Protein AF-A0A9C8FTK2-F1 (afdb_monomer)

Structure (mmCIF, N/CA/C/O backbone):
data_AF-A0A9C8FTK2-F1
#
_entry.id   AF-A0A9C8FTK2-F1
#
loop_
_atom_site.group_PDB
_atom_site.id
_atom_site.type_symbol
_atom_site.label_atom_id
_atom_site.label_alt_id
_atom_site.label_comp_id
_atom_site.label_asym_id
_atom_site.label_entity_id
_atom_site.label_seq_id
_atom_site.pdbx_PDB_ins_code
_atom_site.Cartn_x
_atom_site.Cartn_y
_atom_site.Cartn_z
_atom_site.occupancy
_atom_site.B_iso_or_equiv
_atom_site.auth_seq_id
_atom_site.auth_comp_id
_atom_site.auth_asym_id
_atom_site.auth_atom_id
_atom_site.pdbx_PDB_model_num
ATOM 1 N N . MET A 1 1 ? -4.398 1.363 18.330 1.00 77.12 1 MET A N 1
ATOM 2 C CA . MET A 1 1 ? -4.589 2.837 18.454 1.00 77.12 1 MET A CA 1
ATOM 3 C C . MET A 1 1 ? -5.421 3.338 17.281 1.00 77.12 1 MET A C 1
ATOM 5 O O . MET A 1 1 ? -5.150 2.928 16.157 1.00 77.12 1 MET A O 1
ATOM 9 N N . ILE A 1 2 ? -6.404 4.216 17.508 1.00 81.88 2 ILE A N 1
ATOM 10 C CA . ILE A 1 2 ? -7.348 4.628 16.451 1.00 81.88 2 ILE A CA 1
ATOM 11 C C . ILE A 1 2 ? -6.673 5.381 15.292 1.00 81.88 2 ILE A C 1
ATOM 13 O O . ILE A 1 2 ? -7.079 5.238 14.143 1.00 81.88 2 ILE A O 1
ATOM 17 N N . GLN A 1 3 ? -5.595 6.119 15.571 1.00 86.62 3 GLN A N 1
ATOM 18 C CA . GLN A 1 3 ? -4.858 6.899 14.574 1.00 86.62 3 GLN A CA 1
ATOM 19 C C . GLN A 1 3 ? -4.190 5.993 13.530 1.00 86.62 3 GLN A C 1
ATOM 21 O O . GLN A 1 3 ? -4.394 6.179 12.335 1.00 86.62 3 GLN A O 1
ATOM 26 N N . PHE A 1 4 ? -3.447 4.972 13.976 1.00 84.56 4 PHE A N 1
ATOM 27 C CA . PHE A 1 4 ? -2.817 3.994 13.080 1.00 84.56 4 PHE A CA 1
ATOM 28 C C . PHE A 1 4 ? -3.844 3.142 12.333 1.00 84.56 4 PHE A C 1
ATOM 30 O O . PHE A 1 4 ? -3.601 2.773 11.189 1.00 84.56 4 PHE A O 1
ATOM 37 N N . TYR A 1 5 ? -5.001 2.862 12.945 1.00 87.94 5 TYR A N 1
ATOM 38 C CA . TYR A 1 5 ? -6.095 2.175 12.258 1.00 87.94 5 TYR A CA 1
ATOM 39 C C . TYR A 1 5 ? -6.626 3.000 11.081 1.00 87.94 5 TYR A C 1
ATOM 41 O O . TYR A 1 5 ? -6.606 2.527 9.947 1.00 87.94 5 TYR A O 1
ATOM 49 N N . LEU A 1 6 ? -7.038 4.249 11.327 1.00 89.94 6 LEU A N 1
ATOM 50 C CA . LEU A 1 6 ? -7.554 5.120 10.270 1.00 89.94 6 LEU A CA 1
ATOM 51 C C . LEU A 1 6 ? -6.504 5.353 9.180 1.00 89.94 6 LEU A C 1
ATOM 53 O O . LEU A 1 6 ? -6.827 5.307 7.995 1.00 89.94 6 LEU A O 1
ATOM 57 N N . LEU A 1 7 ? -5.245 5.560 9.574 1.00 93.69 7 LEU A N 1
ATOM 58 C CA . LEU A 1 7 ? -4.152 5.727 8.626 1.00 93.69 7 LEU A CA 1
ATOM 59 C C . LEU A 1 7 ? -3.981 4.481 7.750 1.00 93.69 7 LEU A C 1
ATOM 61 O O . LEU A 1 7 ? -3.881 4.611 6.532 1.00 93.69 7 LEU A O 1
ATOM 65 N N . ALA A 1 8 ? -4.022 3.283 8.338 1.00 93.94 8 ALA A N 1
ATOM 66 C CA . ALA A 1 8 ? -3.934 2.044 7.577 1.00 93.94 8 ALA A CA 1
ATOM 67 C C . ALA A 1 8 ? -5.095 1.885 6.590 1.00 93.94 8 ALA A C 1
ATOM 69 O O . ALA A 1 8 ? -4.881 1.518 5.434 1.00 93.94 8 ALA A O 1
ATOM 70 N N . VAL A 1 9 ? -6.313 2.216 7.016 1.00 94.19 9 VAL A N 1
ATOM 71 C CA . VAL A 1 9 ? -7.511 2.196 6.170 1.00 94.19 9 VAL A CA 1
ATOM 72 C C . VAL A 1 9 ? -7.371 3.146 4.981 1.00 94.19 9 VAL A C 1
ATOM 74 O O . VAL A 1 9 ? -7.511 2.724 3.833 1.00 94.19 9 VAL A O 1
ATOM 77 N N . VAL A 1 10 ? -7.034 4.411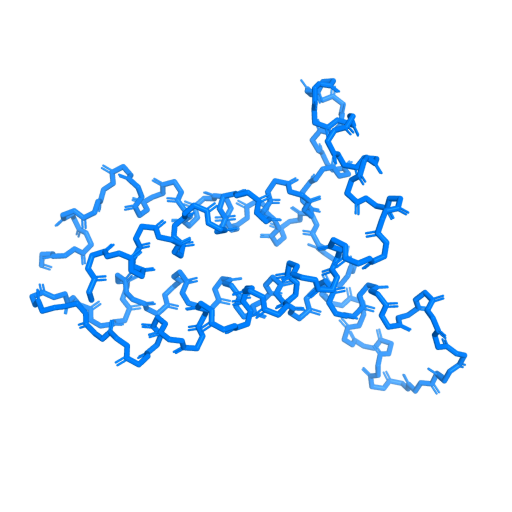 5.237 1.00 95.19 10 VAL A N 1
ATOM 78 C CA . VAL A 1 10 ? -6.870 5.426 4.186 1.00 95.19 10 VAL A CA 1
ATOM 79 C C . VAL A 1 10 ? -5.762 5.026 3.215 1.00 95.19 10 VAL A C 1
ATOM 81 O O . VAL A 1 10 ? -5.944 5.117 2.001 1.00 95.19 10 VAL A O 1
ATOM 84 N N . MET A 1 11 ? -4.633 4.532 3.724 1.00 95.56 11 MET A N 1
ATOM 85 C CA . MET A 1 11 ? -3.518 4.111 2.880 1.00 95.56 11 MET A CA 1
ATOM 86 C C . MET A 1 11 ? -3.841 2.879 2.027 1.00 95.56 11 MET A C 1
ATOM 88 O O . MET A 1 11 ? -3.412 2.831 0.877 1.00 95.56 11 MET A O 1
ATOM 92 N N . ASN A 1 12 ? -4.634 1.925 2.526 1.00 96.75 12 ASN A N 1
ATOM 93 C CA . ASN A 1 12 ? -5.112 0.801 1.713 1.00 96.75 12 ASN A CA 1
ATOM 94 C C . ASN A 1 12 ? -5.987 1.284 0.548 1.00 96.75 12 ASN A C 1
ATOM 96 O O . ASN A 1 12 ? -5.799 0.841 -0.583 1.00 96.75 12 ASN A O 1
ATOM 100 N N . ILE A 1 13 ? -6.892 2.238 0.796 1.00 95.25 13 ILE A N 1
ATOM 101 C CA . ILE A 1 13 ? -7.759 2.801 -0.251 1.00 95.25 13 ILE A CA 1
ATOM 102 C C . ILE A 1 13 ? -6.927 3.575 -1.277 1.00 95.25 13 ILE A C 1
ATOM 104 O O . ILE A 1 13 ? -7.003 3.290 -2.470 1.00 95.25 13 ILE A O 1
ATOM 108 N N . LEU A 1 14 ? -6.116 4.539 -0.833 1.00 92.44 14 LEU A N 1
ATOM 109 C CA . LEU A 1 14 ? -5.348 5.406 -1.733 1.00 92.44 14 LEU A CA 1
ATOM 110 C C . LEU A 1 14 ? -4.259 4.636 -2.487 1.00 92.44 14 LEU A C 1
ATOM 112 O O . LEU A 1 14 ? -4.115 4.788 -3.700 1.00 92.44 14 LEU A O 1
ATOM 116 N N . GLY A 1 15 ? -3.513 3.781 -1.789 1.00 92.81 15 GLY A N 1
ATOM 117 C CA . GLY A 1 15 ? -2.493 2.937 -2.400 1.00 92.81 15 GLY A CA 1
ATOM 118 C C . GLY A 1 15 ? -3.088 1.884 -3.331 1.00 92.81 15 GLY A C 1
ATOM 119 O O . GLY A 1 15 ? -2.557 1.655 -4.418 1.00 92.81 15 GLY A O 1
ATOM 120 N N . GLY A 1 16 ? -4.234 1.312 -2.954 1.00 94.31 16 GLY A N 1
ATOM 121 C CA . GLY A 1 16 ? -5.006 0.412 -3.801 1.00 94.31 16 GLY A CA 1
ATOM 122 C C . GLY A 1 16 ? -5.478 1.084 -5.087 1.00 94.31 16 GLY A C 1
ATOM 123 O O . GLY A 1 16 ? -5.247 0.546 -6.167 1.00 94.31 16 GLY A O 1
ATOM 124 N N . LEU A 1 17 ? -6.040 2.296 -4.999 1.00 90.88 17 LEU A N 1
ATOM 125 C CA . LEU A 1 17 ? -6.411 3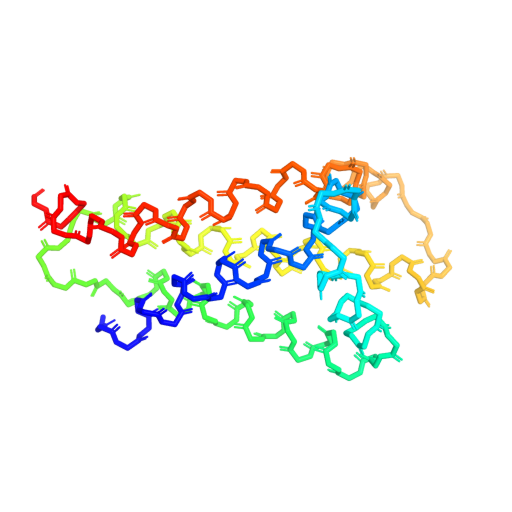.114 -6.162 1.00 90.88 17 LEU A CA 1
ATOM 126 C C . LEU A 1 17 ? -5.214 3.375 -7.077 1.00 90.88 17 LEU A C 1
ATOM 128 O O . LEU A 1 17 ? -5.334 3.240 -8.295 1.00 90.88 17 LEU A O 1
ATOM 132 N N . PHE A 1 18 ? -4.054 3.689 -6.499 1.00 89.12 18 PHE A N 1
ATOM 133 C CA . PHE A 1 18 ? -2.844 3.960 -7.266 1.00 89.12 18 PHE A CA 1
ATOM 134 C C . PHE A 1 18 ? -2.386 2.752 -8.100 1.00 89.12 18 PHE A C 1
ATOM 136 O O . PHE A 1 18 ? -2.116 2.897 -9.295 1.00 89.12 18 PHE A O 1
ATOM 143 N N . ILE A 1 19 ? -2.341 1.549 -7.516 1.00 91.56 19 ILE A N 1
ATOM 144 C CA . ILE A 1 19 ? -1.898 0.342 -8.243 1.00 91.56 19 ILE A CA 1
ATOM 145 C C . ILE A 1 19 ? -3.020 -0.310 -9.084 1.00 91.56 19 ILE A C 1
ATOM 147 O O . ILE A 1 19 ? -2.729 -1.009 -10.061 1.00 91.56 19 ILE A O 1
ATOM 151 N N . ALA A 1 20 ? -4.294 -0.032 -8.775 1.00 92.06 20 ALA A N 1
ATOM 152 C CA . ALA A 1 20 ? -5.473 -0.416 -9.567 1.00 92.06 20 ALA A CA 1
ATOM 153 C C . ALA A 1 20 ? -5.732 0.483 -10.780 1.00 92.06 20 ALA A C 1
ATOM 155 O O . ALA A 1 20 ? -6.494 0.102 -11.671 1.00 92.06 20 ALA A O 1
ATOM 156 N N . ALA A 1 21 ? -5.085 1.647 -10.855 1.00 85.88 21 ALA A N 1
ATOM 157 C CA . ALA A 1 21 ? -5.309 2.629 -11.908 1.00 85.88 21 ALA A CA 1
ATOM 158 C C . ALA A 1 21 ? -5.261 2.066 -13.349 1.00 85.88 21 ALA A C 1
ATOM 160 O O . ALA A 1 21 ? -6.152 2.419 -14.120 1.00 85.88 21 ALA A O 1
ATOM 161 N N . PRO A 1 22 ? -4.359 1.132 -13.734 1.00 84.69 22 PRO A N 1
ATOM 162 C CA . PRO A 1 22 ? -4.381 0.537 -15.075 1.00 84.69 22 PRO A CA 1
ATOM 163 C C . PRO A 1 22 ? -5.706 -0.142 -15.459 1.00 84.69 22 PRO A C 1
ATOM 165 O O . PRO A 1 22 ? -6.055 -0.133 -16.635 1.00 84.69 22 PRO A O 1
ATOM 168 N N . MET A 1 23 ? -6.443 -0.700 -14.490 1.00 85.88 23 MET A N 1
ATOM 169 C CA . MET A 1 23 ? -7.778 -1.284 -14.699 1.00 85.88 23 MET A CA 1
ATOM 170 C C . MET A 1 23 ? -8.914 -0.258 -14.579 1.00 85.88 23 MET A C 1
ATOM 172 O O . MET A 1 23 ? -9.995 -0.472 -15.123 1.00 85.88 23 MET A O 1
ATOM 176 N N . LEU A 1 24 ? -8.704 0.837 -13.844 1.00 81.94 24 LEU A N 1
ATOM 177 C CA . LEU A 1 24 ? -9.736 1.846 -13.562 1.00 81.94 24 LEU A CA 1
ATOM 178 C C . LEU A 1 24 ? -9.698 3.048 -14.517 1.00 81.94 24 LEU A C 1
ATOM 180 O O . LEU A 1 24 ? -10.675 3.797 -14.585 1.00 81.94 24 LEU A O 1
ATOM 184 N N . LYS A 1 25 ? -8.607 3.221 -15.274 1.00 77.31 25 LYS A N 1
ATOM 185 C CA . LYS A 1 25 ? -8.373 4.359 -16.177 1.00 77.31 25 LYS A CA 1
ATOM 186 C C . LYS A 1 25 ? -9.480 4.567 -17.213 1.00 77.31 25 LYS A C 1
ATOM 188 O O . LYS A 1 25 ? -9.745 5.710 -17.566 1.00 77.31 25 LYS A O 1
ATOM 193 N N . ASP A 1 26 ? -10.135 3.494 -17.658 1.00 75.00 26 ASP A N 1
ATOM 194 C CA . ASP A 1 26 ? -11.191 3.554 -18.679 1.00 75.00 26 ASP A CA 1
ATOM 195 C C . ASP A 1 26 ? -12.549 3.952 -18.078 1.00 75.00 26 ASP A C 1
ATOM 197 O O . ASP A 1 26 ? -13.494 4.262 -18.800 1.00 75.00 26 ASP A O 1
ATOM 201 N N . LYS A 1 27 ? -12.664 3.935 -16.744 1.00 77.62 27 LYS A N 1
ATOM 202 C CA . LYS A 1 27 ? -13.902 4.227 -16.009 1.00 77.62 27 LYS A CA 1
ATOM 203 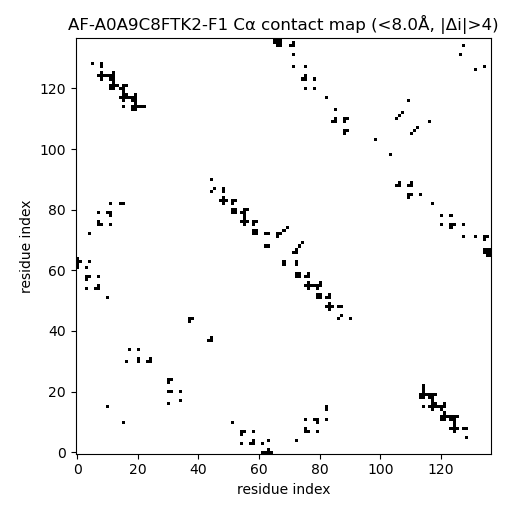C C . LYS A 1 27 ? -13.867 5.580 -15.303 1.00 77.62 27 LYS A C 1
ATOM 205 O O . LYS A 1 27 ? -14.925 6.159 -15.078 1.00 77.62 27 LYS A O 1
ATOM 210 N N . VAL A 1 28 ? -12.683 6.080 -14.936 1.00 74.06 28 VAL A N 1
ATOM 211 C CA . VAL A 1 28 ? -12.532 7.325 -14.169 1.00 74.06 28 VAL A CA 1
ATOM 212 C C . VAL A 1 28 ? -11.337 8.131 -14.683 1.00 74.06 28 VAL A C 1
ATOM 214 O O . VAL A 1 28 ? -10.187 7.840 -14.363 1.00 74.06 28 VAL A O 1
ATOM 217 N N . SER A 1 29 ? -11.603 9.193 -15.442 1.00 71.75 29 SER A N 1
ATOM 218 C CA . SER A 1 29 ? -10.570 10.074 -16.013 1.00 71.75 29 SER A CA 1
ATOM 219 C C . SER A 1 29 ? -9.736 10.802 -14.949 1.00 71.75 29 SER A C 1
ATOM 221 O O . SER A 1 29 ? -8.530 10.963 -15.114 1.00 71.75 29 SER A O 1
ATOM 223 N N . ALA A 1 30 ? -10.337 11.171 -13.813 1.00 72.38 30 ALA A N 1
ATOM 224 C CA . ALA A 1 30 ? -9.643 11.835 -12.703 1.00 72.38 30 ALA A CA 1
ATOM 225 C C . ALA A 1 30 ? -8.525 10.977 -12.068 1.00 72.38 30 ALA A C 1
ATOM 227 O O . ALA A 1 30 ? -7.568 11.516 -11.515 1.00 72.38 30 ALA A O 1
ATOM 228 N N . LEU A 1 31 ? -8.615 9.645 -12.174 1.00 71.19 31 LEU A N 1
ATOM 229 C CA . LEU A 1 31 ? -7.595 8.719 -11.672 1.00 71.19 31 LEU A CA 1
ATOM 230 C C . LEU A 1 31 ? -6.312 8.746 -12.519 1.00 71.19 31 LEU A C 1
ATOM 232 O O . LEU A 1 31 ? -5.238 8.477 -11.985 1.00 71.19 31 LEU A O 1
ATOM 236 N N . GLN A 1 32 ? -6.405 9.118 -13.802 1.00 69.50 32 GLN A N 1
ATOM 237 C CA . GLN A 1 32 ? -5.249 9.185 -14.703 1.00 69.50 32 GLN A CA 1
ATOM 238 C C . GLN A 1 32 ? -4.278 10.298 -14.289 1.00 69.50 32 GLN A C 1
ATOM 240 O O . GLN A 1 32 ? -3.092 10.033 -14.112 1.00 69.50 32 GLN A O 1
ATOM 245 N N . GLY A 1 33 ? -4.782 11.510 -14.023 1.00 70.88 33 GLY A N 1
ATOM 246 C CA . GLY A 1 33 ? -3.936 12.649 -13.641 1.00 70.88 33 GLY A CA 1
ATOM 247 C C . GLY A 1 33 ? -3.206 12.450 -12.307 1.00 70.88 33 GLY A C 1
ATOM 248 O O . GLY A 1 33 ? -2.037 12.807 -12.172 1.00 70.88 33 GLY A O 1
ATOM 249 N N . ILE A 1 34 ? -3.862 11.812 -11.329 1.00 68.19 34 ILE A N 1
ATOM 250 C CA . ILE A 1 34 ? -3.236 11.466 -10.042 1.00 68.19 34 ILE A CA 1
ATOM 251 C C . ILE A 1 34 ? -2.152 10.400 -10.244 1.00 68.19 34 ILE A C 1
ATOM 253 O O . ILE A 1 34 ? -1.069 10.495 -9.665 1.00 68.19 34 ILE A O 1
ATOM 257 N N . GLN A 1 35 ? -2.420 9.394 -11.080 1.00 71.75 35 GLN A N 1
ATOM 258 C CA . GLN A 1 35 ? -1.458 8.336 -11.368 1.00 71.75 35 GLN A CA 1
ATOM 259 C C . GLN A 1 35 ? -0.216 8.875 -12.085 1.00 71.75 35 GLN A C 1
ATOM 261 O O . GLN A 1 35 ? 0.898 8.505 -11.713 1.00 71.75 35 GLN A O 1
ATOM 266 N N . GLU A 1 36 ? -0.388 9.739 -13.085 1.00 72.69 36 GLU A N 1
ATOM 267 C CA . GLU A 1 36 ? 0.727 10.367 -13.797 1.00 72.69 36 GLU A CA 1
ATOM 268 C C . GLU A 1 36 ? 1.569 11.227 -12.860 1.00 72.69 36 GLU A C 1
ATOM 270 O O . GLU A 1 36 ? 2.780 11.021 -12.785 1.00 72.69 36 GLU A O 1
ATOM 275 N N . ALA A 1 37 ? 0.948 12.095 -12.057 1.00 66.88 37 ALA A N 1
ATOM 276 C CA . ALA A 1 37 ? 1.670 12.917 -11.085 1.00 66.88 37 ALA A CA 1
ATOM 277 C C . ALA A 1 37 ? 2.503 12.072 -10.098 1.00 66.88 37 ALA A C 1
ATOM 279 O O . ALA A 1 37 ? 3.654 12.399 -9.805 1.00 66.88 37 ALA A O 1
ATOM 280 N N . LEU A 1 38 ? 1.945 10.955 -9.620 1.00 67.38 38 LEU A N 1
ATOM 281 C CA . LEU A 1 38 ? 2.618 10.039 -8.694 1.00 67.38 38 LEU A CA 1
ATOM 282 C C . LEU A 1 38 ? 3.696 9.173 -9.365 1.00 67.38 38 LEU A C 1
ATOM 284 O O . LEU A 1 38 ? 4.670 8.803 -8.710 1.00 67.38 38 LEU A O 1
ATOM 288 N N . ARG A 1 39 ? 3.549 8.837 -10.652 1.00 72.00 39 ARG A N 1
ATOM 289 C CA . ARG A 1 39 ? 4.565 8.089 -11.415 1.00 72.00 39 ARG A CA 1
ATOM 290 C C . ARG A 1 39 ? 5.766 8.946 -11.789 1.00 72.00 39 ARG A C 1
ATOM 292 O O . ARG A 1 39 ? 6.881 8.432 -11.787 1.00 72.00 39 ARG A O 1
ATOM 299 N N . LEU A 1 40 ? 5.542 10.222 -12.092 1.00 63.00 40 LEU A N 1
ATOM 300 C CA . LEU A 1 40 ? 6.585 11.148 -12.538 1.00 63.00 40 LEU A CA 1
ATOM 301 C C . LEU A 1 40 ? 7.595 11.484 -11.435 1.00 63.00 40 LEU A C 1
ATOM 303 O O . LEU A 1 40 ? 8.748 11.786 -11.734 1.00 63.00 40 LEU A O 1
ATOM 307 N N . ASN A 1 41 ? 7.190 11.424 -10.163 1.00 81.69 41 ASN A N 1
ATOM 308 C CA . ASN A 1 41 ? 8.053 11.805 -9.051 1.00 81.69 41 ASN A CA 1
ATOM 309 C C . ASN A 1 41 ? 8.594 10.585 -8.287 1.00 81.69 41 ASN A C 1
ATOM 311 O O . ASN A 1 41 ? 7.910 9.974 -7.460 1.00 81.69 41 ASN A O 1
ATOM 315 N N . ILE A 1 42 ? 9.867 10.273 -8.542 1.00 83.69 42 ILE A N 1
ATOM 316 C CA . ILE A 1 42 ? 10.627 9.191 -7.901 1.00 83.69 42 ILE A CA 1
ATOM 317 C C . ILE A 1 42 ? 10.560 9.267 -6.366 1.00 83.69 42 ILE A C 1
ATOM 319 O O . ILE A 1 42 ? 10.318 8.259 -5.698 1.00 83.69 42 ILE A O 1
ATOM 323 N N . SER A 1 43 ? 10.675 10.474 -5.805 1.00 87.00 43 SER A N 1
ATOM 324 C CA . SER A 1 43 ? 10.660 10.712 -4.362 1.00 87.00 43 SER A CA 1
ATOM 325 C C . SER A 1 43 ? 9.308 10.351 -3.763 1.00 87.00 43 SER A C 1
ATOM 327 O O . SER A 1 43 ? 9.244 9.727 -2.706 1.00 87.00 43 SER A O 1
ATOM 329 N N . THR A 1 44 ? 8.216 10.679 -4.454 1.00 84.69 44 THR A N 1
ATOM 330 C CA . THR A 1 44 ? 6.865 10.366 -3.982 1.00 84.69 44 THR A CA 1
ATOM 331 C C . THR A 1 44 ? 6.616 8.861 -3.936 1.00 84.69 44 THR A C 1
ATOM 333 O O . THR A 1 44 ? 6.031 8.375 -2.969 1.00 84.69 44 THR A O 1
ATOM 336 N N . ARG A 1 45 ? 7.117 8.098 -4.917 1.00 87.19 45 ARG A N 1
ATOM 337 C CA . ARG A 1 45 ? 7.024 6.626 -4.902 1.00 87.19 45 ARG A CA 1
ATOM 338 C C . ARG A 1 45 ? 7.770 6.024 -3.717 1.00 87.19 45 ARG A C 1
ATOM 340 O O . ARG A 1 45 ? 7.212 5.185 -3.016 1.00 87.19 45 ARG A O 1
ATOM 347 N N . ILE A 1 46 ? 8.997 6.481 -3.466 1.00 91.31 46 ILE A N 1
ATOM 348 C CA . ILE A 1 46 ? 9.808 6.014 -2.333 1.00 91.31 46 ILE A CA 1
ATOM 349 C C . ILE A 1 46 ? 9.123 6.352 -1.004 1.00 91.31 46 ILE A C 1
ATOM 351 O O . ILE A 1 46 ? 9.011 5.486 -0.137 1.00 91.31 46 ILE A O 1
ATOM 355 N N . ILE A 1 47 ? 8.600 7.574 -0.858 1.00 92.19 47 ILE A N 1
ATOM 356 C CA . ILE A 1 47 ? 7.846 7.986 0.334 1.00 92.19 47 ILE A CA 1
ATOM 357 C C . ILE A 1 47 ? 6.635 7.071 0.546 1.00 92.19 47 ILE A C 1
ATOM 359 O O . ILE A 1 47 ? 6.430 6.593 1.659 1.00 92.19 47 ILE A O 1
ATOM 363 N N . LEU A 1 48 ? 5.864 6.768 -0.502 1.00 91.69 48 LEU A N 1
ATOM 364 C CA . LEU A 1 48 ? 4.717 5.860 -0.401 1.00 91.69 48 LEU A CA 1
ATOM 365 C C . LEU A 1 48 ? 5.122 4.435 -0.004 1.00 91.69 48 LEU A C 1
ATOM 367 O O . LEU A 1 48 ? 4.424 3.826 0.806 1.00 91.69 48 LEU A O 1
ATOM 371 N N . ILE A 1 49 ? 6.240 3.915 -0.521 1.00 95.12 49 ILE A N 1
ATOM 372 C CA . 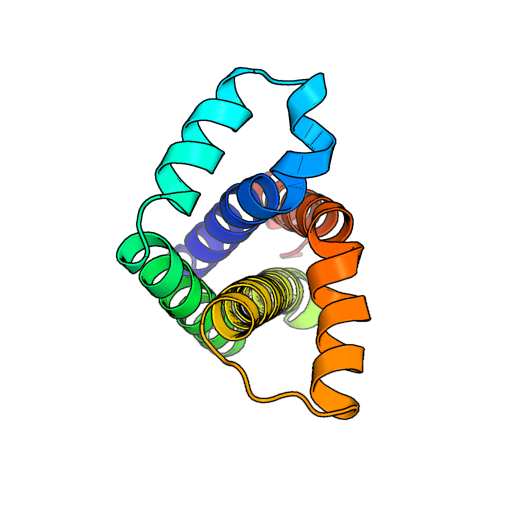ILE A 1 49 ? 6.780 2.603 -0.127 1.00 95.12 49 ILE A CA 1
ATOM 373 C C . ILE A 1 49 ? 7.111 2.599 1.369 1.00 95.12 49 ILE A C 1
ATOM 375 O O . ILE A 1 49 ? 6.629 1.735 2.102 1.00 95.12 49 ILE A O 1
ATOM 379 N N . ILE A 1 50 ? 7.892 3.582 1.826 1.00 96.25 50 ILE A N 1
ATOM 380 C CA . ILE A 1 50 ? 8.342 3.675 3.221 1.00 96.25 50 ILE A CA 1
ATOM 381 C C . ILE A 1 50 ? 7.151 3.863 4.162 1.00 96.25 50 ILE A C 1
ATOM 383 O O . ILE A 1 50 ? 7.059 3.165 5.170 1.00 96.25 50 ILE A O 1
ATOM 387 N N . LEU A 1 51 ? 6.220 4.762 3.831 1.00 95.62 51 LEU A N 1
ATOM 388 C CA . LEU A 1 51 ? 5.025 4.991 4.642 1.00 95.62 51 LEU A CA 1
ATOM 389 C C . LEU A 1 51 ? 4.151 3.738 4.713 1.00 95.62 51 LEU A C 1
ATOM 391 O O . LEU A 1 51 ? 3.712 3.376 5.800 1.00 95.62 51 LEU A O 1
ATOM 395 N N . SER A 1 52 ? 3.922 3.052 3.589 1.00 96.56 52 SER A N 1
ATOM 396 C CA . SER A 1 52 ? 3.086 1.843 3.573 1.00 96.56 52 SER A CA 1
ATOM 397 C C . SER A 1 52 ? 3.717 0.742 4.418 1.00 96.56 52 SER A C 1
ATOM 399 O O . SER A 1 52 ? 3.035 0.117 5.228 1.00 96.56 52 SER A O 1
ATOM 401 N N . LEU A 1 53 ? 5.034 0.560 4.303 1.00 96.88 53 LEU A N 1
ATOM 402 C CA . LEU A 1 53 ? 5.777 -0.398 5.113 1.00 96.88 53 LEU A CA 1
ATOM 403 C C . LEU A 1 53 ? 5.702 -0.050 6.605 1.00 96.88 53 LEU A C 1
ATOM 405 O O . LEU A 1 53 ? 5.336 -0.900 7.414 1.00 96.88 53 LEU A O 1
ATOM 409 N N . ALA A 1 54 ? 6.005 1.198 6.970 1.00 95.94 54 ALA A N 1
ATOM 410 C CA . ALA A 1 54 ? 6.002 1.647 8.358 1.00 95.94 54 ALA A CA 1
ATOM 411 C C . ALA A 1 54 ? 4.612 1.511 8.991 1.00 95.94 54 ALA A C 1
ATOM 413 O O . ALA A 1 54 ? 4.484 0.939 10.071 1.00 95.94 54 ALA A O 1
ATOM 414 N N . VAL A 1 55 ? 3.562 1.983 8.314 1.00 94.81 55 VAL A N 1
ATOM 415 C CA . VAL A 1 55 ? 2.186 1.888 8.818 1.00 94.81 55 VAL A CA 1
ATOM 416 C C . VAL A 1 55 ? 1.726 0.434 8.877 1.00 94.81 55 VAL A C 1
ATOM 418 O O . VAL A 1 55 ? 1.103 0.059 9.864 1.00 94.81 55 VAL A O 1
ATOM 421 N N . GLY A 1 56 ? 2.075 -0.403 7.895 1.00 94.00 56 GLY A N 1
ATOM 422 C CA . GLY A 1 56 ? 1.779 -1.837 7.925 1.00 94.00 56 GLY A CA 1
ATOM 423 C C . GLY A 1 56 ? 2.408 -2.532 9.135 1.00 94.00 56 GLY A C 1
ATOM 424 O O . GLY A 1 56 ? 1.710 -3.211 9.885 1.00 94.00 56 GLY A O 1
ATOM 425 N N . VAL A 1 57 ? 3.699 -2.297 9.387 1.00 93.19 57 VAL A N 1
ATOM 426 C CA . VAL A 1 57 ? 4.410 -2.852 10.552 1.00 93.19 57 VAL A CA 1
ATOM 427 C C . VAL A 1 57 ? 3.831 -2.319 11.862 1.00 93.19 57 VAL A C 1
ATOM 429 O O . VAL A 1 57 ? 3.493 -3.107 12.742 1.00 93.19 57 VAL A O 1
ATOM 432 N N . PHE A 1 58 ? 3.661 -1.002 12.005 1.00 90.25 58 PHE A N 1
ATOM 433 C CA . PHE A 1 58 ? 3.086 -0.437 13.227 1.00 90.25 58 PHE A CA 1
ATOM 434 C C . PHE A 1 58 ? 1.663 -0.919 13.462 1.00 90.25 58 PHE A C 1
ATOM 436 O O . PHE A 1 58 ? 1.290 -1.127 14.613 1.00 90.25 58 PHE A O 1
ATOM 443 N N . LYS A 1 59 ? 0.885 -1.157 12.403 1.00 87.31 59 LYS A N 1
ATOM 444 C CA . LYS A 1 59 ? -0.462 -1.694 12.540 1.00 87.31 59 LYS A CA 1
ATOM 445 C C . LYS A 1 59 ? -0.460 -3.123 13.088 1.00 87.31 59 LYS A C 1
ATOM 447 O O . LYS A 1 59 ? -1.284 -3.393 13.956 1.00 87.31 59 LYS A O 1
ATOM 452 N N . LEU A 1 60 ? 0.490 -3.975 12.681 1.00 86.25 60 LEU A N 1
ATOM 453 C CA . LEU A 1 60 ? 0.680 -5.309 13.280 1.00 86.25 60 LEU A CA 1
ATOM 454 C C . LEU A 1 60 ? 1.037 -5.241 14.767 1.00 86.25 60 LEU A C 1
ATOM 456 O O . LEU A 1 60 ? 0.600 -6.079 15.548 1.00 86.25 60 LEU A O 1
ATOM 460 N N . LEU A 1 61 ? 1.854 -4.261 15.156 1.00 83.44 61 LEU A N 1
ATOM 461 C CA . LEU A 1 61 ? 2.311 -4.105 16.538 1.00 83.44 61 LEU A CA 1
ATOM 462 C C . LEU A 1 61 ? 1.264 -3.417 17.426 1.00 83.44 61 LEU A C 1
ATOM 464 O O . LEU A 1 61 ? 1.220 -3.648 18.634 1.00 83.44 61 LEU A O 1
ATOM 468 N N . SER A 1 62 ? 0.423 -2.557 16.849 1.00 76.62 62 SER A N 1
ATOM 469 C CA . SER A 1 62 ? -0.560 -1.764 17.581 1.00 76.62 62 SER A CA 1
ATOM 470 C C . SER A 1 62 ? -1.926 -2.452 17.590 1.00 76.62 62 SER A C 1
ATOM 472 O O . SER A 1 62 ? -2.828 -2.062 16.841 1.00 76.62 62 SER A O 1
ATOM 474 N N . VAL A 1 63 ? -2.091 -3.436 18.474 1.00 68.62 63 VAL A N 1
ATOM 475 C CA . VAL A 1 63 ? -3.396 -4.081 18.661 1.00 68.62 63 VAL A CA 1
ATOM 476 C C . VAL A 1 63 ? -4.407 -3.056 19.176 1.00 68.62 63 VAL A C 1
ATOM 478 O O . VAL A 1 63 ? -4.128 -2.266 20.090 1.00 68.62 63 VAL A O 1
ATOM 481 N N . THR A 1 64 ? -5.575 -3.003 18.550 1.00 67.06 64 THR A N 1
ATOM 482 C CA . THR A 1 64 ? -6.664 -2.123 18.973 1.00 67.06 64 THR A CA 1
ATOM 483 C C . THR A 1 64 ? -7.399 -2.803 20.135 1.00 67.06 64 THR A C 1
ATOM 485 O O . THR A 1 64 ? -7.832 -3.942 20.021 1.00 67.06 64 THR A O 1
ATOM 488 N N . GLN A 1 65 ? -7.476 -2.158 21.307 1.00 62.41 65 GLN A N 1
ATOM 489 C CA . GLN A 1 65 ? -8.114 -2.779 22.478 1.00 62.41 65 GLN A CA 1
ATOM 490 C C . GLN A 1 65 ? -9.597 -3.055 22.192 1.00 62.41 65 GLN A C 1
ATOM 492 O O . GLN A 1 65 ? -10.314 -2.143 21.784 1.00 62.41 65 GLN A O 1
ATOM 497 N N . GLY A 1 66 ? -10.033 -4.298 22.424 1.00 62.47 66 GLY A N 1
ATOM 498 C CA . GLY A 1 66 ? -11.387 -4.767 22.113 1.00 62.47 66 GLY A CA 1
ATOM 499 C C . GLY A 1 66 ? -11.569 -5.335 20.699 1.00 62.47 66 GLY A C 1
ATOM 500 O O . GLY A 1 66 ? -12.700 -5.589 20.320 1.00 62.47 66 GLY A O 1
ATOM 501 N N . ASP A 1 67 ? -10.491 -5.524 19.930 1.00 58.62 67 ASP A N 1
ATOM 502 C CA . ASP A 1 67 ? -10.534 -6.037 18.554 1.00 58.62 67 ASP A CA 1
ATOM 503 C C . ASP A 1 67 ? -10.233 -7.545 18.454 1.00 58.62 67 ASP A C 1
ATOM 505 O O . ASP A 1 67 ? -9.421 -8.093 19.211 1.00 58.62 67 ASP A O 1
ATOM 509 N N . VAL A 1 68 ? -10.822 -8.208 17.457 1.00 61.56 68 VAL A N 1
ATOM 510 C CA . VAL A 1 68 ? -10.394 -9.534 17.006 1.00 61.56 68 VAL A CA 1
ATOM 511 C C . VAL A 1 68 ? -9.106 -9.352 16.201 1.00 61.56 68 VAL A C 1
ATOM 513 O O . VAL A 1 68 ? -9.133 -9.035 15.011 1.00 61.56 68 VAL A O 1
ATOM 516 N N . ALA A 1 69 ? -7.962 -9.603 16.847 1.00 59.69 69 ALA A N 1
ATOM 517 C CA . ALA A 1 69 ? -6.610 -9.341 16.328 1.00 59.69 69 ALA A CA 1
ATOM 518 C C . ALA A 1 69 ? -6.338 -9.822 14.880 1.00 59.69 69 ALA A C 1
ATOM 520 O O . ALA A 1 69 ? -5.478 -9.275 14.192 1.00 59.69 69 ALA A O 1
ATOM 521 N N . VAL A 1 70 ? -7.060 -10.842 14.403 1.00 61.41 70 VAL A N 1
ATOM 522 C CA . VAL A 1 70 ? -6.869 -11.447 13.075 1.00 61.41 70 VAL A CA 1
ATOM 523 C C . VAL A 1 70 ? -7.650 -10.739 11.962 1.00 61.41 70 VAL A C 1
ATOM 525 O O . VAL A 1 70 ? -7.226 -10.803 10.812 1.00 61.41 70 VAL A O 1
ATOM 528 N N . VAL A 1 71 ? -8.771 -10.069 12.243 1.00 62.88 71 VAL A N 1
ATOM 529 C CA . VAL A 1 71 ? -9.590 -9.464 11.174 1.00 62.88 71 VAL A CA 1
ATOM 530 C C . VAL A 1 71 ? -9.443 -7.947 11.154 1.00 62.88 71 VAL A C 1
ATOM 532 O O . VAL A 1 71 ? -9.141 -7.414 10.089 1.00 62.88 71 VAL A O 1
ATOM 535 N N . GLY A 1 72 ? -9.576 -7.270 12.299 1.00 68.00 72 GLY A N 1
ATOM 536 C CA . GLY A 1 72 ? -9.522 -5.805 12.355 1.00 68.00 72 GLY A CA 1
ATOM 537 C C . GLY A 1 72 ? -8.121 -5.219 12.147 1.00 68.00 72 GLY A C 1
ATOM 538 O O . GLY A 1 72 ? -7.966 -4.185 11.492 1.00 68.00 72 GLY A O 1
ATOM 539 N N . ASP A 1 73 ? -7.079 -5.907 12.625 1.00 78.88 73 ASP A N 1
ATOM 540 C CA . ASP A 1 73 ? -5.711 -5.376 12.608 1.00 78.88 73 ASP A CA 1
ATOM 541 C C . ASP A 1 73 ? -4.808 -6.019 11.538 1.00 78.88 73 ASP A C 1
ATOM 543 O O . ASP A 1 73 ? -4.048 -5.313 10.865 1.00 78.88 73 ASP A O 1
ATOM 547 N N . LEU A 1 74 ? -4.908 -7.336 11.327 1.00 87.50 74 LEU A N 1
ATOM 548 C CA . LEU A 1 74 ? -4.020 -8.074 10.420 1.00 87.50 74 LEU A CA 1
ATOM 549 C C . LEU A 1 74 ? -4.309 -7.799 8.937 1.00 87.50 74 LEU A C 1
ATOM 551 O O . LEU A 1 74 ? -3.366 -7.615 8.169 1.00 87.50 74 LEU A O 1
ATOM 555 N N . LEU A 1 75 ? -5.578 -7.750 8.511 1.00 90.12 75 LEU A N 1
ATOM 556 C CA . LEU A 1 75 ? -5.916 -7.549 7.095 1.00 90.12 75 LEU A CA 1
ATOM 557 C C . LEU A 1 75 ? -5.457 -6.180 6.564 1.00 90.12 75 LEU A C 1
ATOM 559 O O . LEU A 1 75 ? -4.774 -6.157 5.535 1.00 90.12 75 LEU A O 1
ATOM 563 N N . PRO A 1 76 ? -5.734 -5.045 7.240 1.00 92.25 76 PRO A N 1
ATOM 564 C CA . PRO A 1 76 ? -5.225 -3.749 6.799 1.00 92.25 76 PRO A CA 1
ATOM 565 C C . PRO A 1 76 ? -3.698 -3.697 6.806 1.00 92.25 76 PRO A C 1
ATOM 567 O O . PRO A 1 76 ? -3.101 -3.102 5.909 1.00 92.25 76 PRO A O 1
ATOM 570 N N . ALA A 1 77 ? -3.058 -4.333 7.791 1.00 93.81 77 ALA A N 1
ATOM 571 C CA . ALA A 1 77 ? -1.608 -4.373 7.886 1.00 93.81 77 ALA A CA 1
ATOM 572 C C . ALA A 1 77 ? -0.970 -5.164 6.735 1.00 93.81 77 ALA A C 1
ATOM 574 O O . ALA A 1 77 ? -0.095 -4.643 6.043 1.00 93.81 77 ALA A O 1
ATOM 575 N N . LEU A 1 78 ? -1.440 -6.390 6.479 1.00 95.06 78 LEU A N 1
ATOM 576 C CA . LEU A 1 78 ? -0.977 -7.214 5.360 1.00 95.06 78 LEU A CA 1
ATOM 577 C C . LEU A 1 78 ? -1.247 -6.540 4.015 1.00 95.06 78 LEU A C 1
ATOM 579 O O . LEU A 1 78 ? -0.415 -6.631 3.111 1.00 95.06 78 LEU A O 1
ATOM 583 N N . GLY A 1 79 ? -2.367 -5.824 3.892 1.00 96.12 79 GLY A N 1
ATOM 584 C CA . GLY A 1 79 ? -2.665 -5.018 2.716 1.00 96.12 79 GLY A CA 1
ATOM 585 C C . GLY A 1 79 ? -1.586 -3.966 2.443 1.00 96.12 79 GLY A C 1
ATOM 586 O O . GLY A 1 79 ? -1.071 -3.879 1.327 1.00 96.12 79 GLY A O 1
ATOM 587 N N . LEU A 1 80 ? -1.144 -3.243 3.474 1.00 97.19 80 LEU A N 1
ATOM 588 C CA . LEU A 1 80 ? -0.072 -2.253 3.338 1.00 97.19 80 LEU A CA 1
ATOM 589 C C . LEU A 1 80 ? 1.311 -2.855 3.091 1.00 97.19 80 LEU A C 1
ATOM 591 O O . LEU A 1 80 ? 2.090 -2.293 2.320 1.00 97.19 80 LEU A O 1
ATOM 595 N N . LEU A 1 81 ? 1.621 -3.998 3.702 1.00 97.06 81 LEU A N 1
ATOM 596 C CA . LEU A 1 81 ? 2.868 -4.712 3.417 1.00 97.06 81 LEU A CA 1
ATOM 597 C C . LEU A 1 81 ? 2.893 -5.214 1.968 1.00 97.06 81 LEU A C 1
ATOM 599 O O . LEU A 1 81 ? 3.906 -5.089 1.281 1.00 97.06 81 LEU A O 1
ATOM 603 N N . THR A 1 82 ? 1.755 -5.708 1.478 1.00 97.38 82 THR A N 1
ATOM 604 C CA . THR A 1 82 ? 1.585 -6.119 0.079 1.00 97.38 82 THR A CA 1
ATOM 605 C C . THR A 1 82 ? 1.727 -4.924 -0.860 1.00 97.38 82 THR A C 1
ATOM 607 O O . THR A 1 82 ? 2.451 -5.010 -1.849 1.00 97.38 82 THR A O 1
ATOM 610 N N . LEU A 1 83 ? 1.104 -3.786 -0.537 1.00 96.94 83 LEU A N 1
ATOM 611 C CA . LEU A 1 83 ? 1.255 -2.538 -1.288 1.00 96.94 83 LEU A CA 1
ATOM 612 C C . LEU A 1 83 ? 2.723 -2.107 -1.376 1.00 96.94 83 LEU A C 1
ATOM 614 O O . LEU A 1 83 ? 3.211 -1.820 -2.469 1.00 96.94 83 LEU A O 1
ATOM 618 N N . ALA A 1 84 ? 3.435 -2.094 -0.246 1.00 96.88 84 ALA A N 1
ATOM 619 C CA . ALA A 1 84 ? 4.851 -1.747 -0.201 1.00 96.88 84 ALA A CA 1
ATOM 620 C C . ALA A 1 84 ? 5.688 -2.696 -1.071 1.00 96.88 84 ALA A C 1
ATOM 622 O O . ALA A 1 84 ? 6.530 -2.227 -1.834 1.00 96.88 84 ALA A O 1
ATOM 623 N N . ALA A 1 85 ? 5.416 -4.004 -1.019 1.00 96.31 85 ALA A N 1
ATOM 624 C CA . ALA A 1 85 ? 6.094 -5.001 -1.845 1.00 96.31 85 ALA A CA 1
ATOM 625 C C . ALA A 1 85 ? 5.842 -4.785 -3.346 1.00 96.31 85 ALA A C 1
ATOM 627 O O . ALA A 1 85 ? 6.795 -4.772 -4.124 1.00 96.31 85 ALA A O 1
ATOM 628 N N . VAL A 1 86 ? 4.588 -4.559 -3.759 1.00 95.75 86 VAL A N 1
ATOM 629 C CA . VAL A 1 86 ? 4.244 -4.267 -5.163 1.00 95.75 86 VAL A CA 1
ATOM 630 C C . VAL A 1 86 ? 4.982 -3.022 -5.646 1.00 95.75 86 VAL A C 1
ATOM 632 O O . VAL A 1 86 ? 5.630 -3.063 -6.689 1.00 95.75 86 VAL A O 1
ATOM 635 N N . LEU A 1 87 ? 4.909 -1.924 -4.888 1.00 93.88 87 LEU A N 1
ATOM 636 C CA . LEU A 1 87 ? 5.529 -0.654 -5.266 1.00 93.88 87 LEU A CA 1
ATOM 637 C C . LEU A 1 87 ? 7.054 -0.738 -5.307 1.00 93.88 87 LEU A C 1
ATOM 639 O O . LEU A 1 87 ? 7.665 -0.196 -6.228 1.00 93.88 87 LEU A O 1
ATOM 643 N N . PHE A 1 88 ? 7.657 -1.424 -4.337 1.00 94.44 88 PHE A N 1
ATOM 644 C CA . PHE A 1 88 ? 9.095 -1.645 -4.292 1.00 94.44 88 PHE A CA 1
ATOM 645 C C . PHE A 1 88 ? 9.571 -2.496 -5.468 1.00 94.44 88 PHE A C 1
ATOM 647 O O . PHE A 1 88 ? 10.550 -2.131 -6.109 1.00 94.44 88 PHE A O 1
ATOM 654 N N . LEU A 1 89 ? 8.874 -3.590 -5.793 1.00 93.75 89 LEU A N 1
ATOM 655 C CA . LEU A 1 89 ? 9.229 -4.436 -6.934 1.00 93.75 89 LEU A CA 1
ATOM 656 C C . LEU A 1 89 ? 9.060 -3.692 -8.266 1.00 93.75 89 LEU A C 1
ATOM 658 O O . LEU A 1 89 ? 9.948 -3.782 -9.110 1.00 93.75 89 LEU A O 1
ATOM 662 N N . ASP A 1 90 ? 7.976 -2.926 -8.445 1.00 90.12 90 ASP A N 1
ATOM 663 C CA . ASP A 1 90 ? 7.757 -2.091 -9.644 1.00 90.12 90 ASP A CA 1
ATOM 664 C C . ASP A 1 90 ? 8.900 -1.064 -9.779 1.00 90.12 90 ASP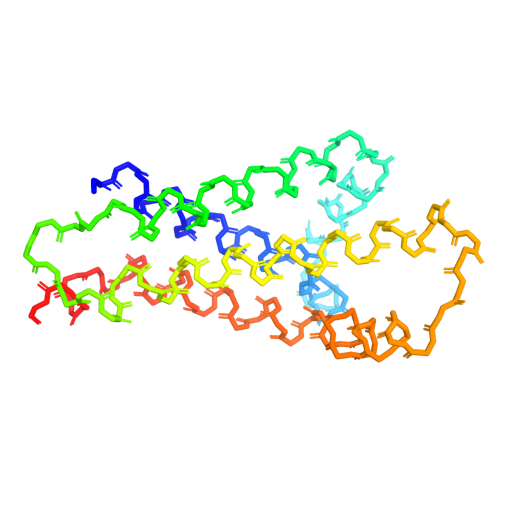 A C 1
ATOM 666 O O . ASP A 1 90 ? 9.521 -0.957 -10.830 1.00 90.12 90 ASP A O 1
ATOM 670 N N . TYR A 1 91 ? 9.255 -0.380 -8.684 1.00 89.75 91 TYR A N 1
ATOM 671 C CA . TYR A 1 91 ? 10.359 0.586 -8.641 1.00 89.75 91 TYR A CA 1
ATOM 672 C C . TYR A 1 91 ? 11.728 -0.048 -8.922 1.00 89.75 91 TYR A C 1
ATOM 674 O O . TYR A 1 91 ? 12.492 0.453 -9.742 1.00 89.75 91 TYR A O 1
ATOM 682 N N . TYR A 1 92 ? 12.056 -1.145 -8.239 1.00 89.25 92 TYR A N 1
ATOM 683 C CA . TYR A 1 92 ? 13.362 -1.795 -8.341 1.00 89.25 92 TYR A CA 1
ATOM 684 C C . TYR A 1 92 ? 13.620 -2.297 -9.763 1.00 89.25 92 TYR A C 1
ATOM 686 O O . TYR A 1 92 ? 14.724 -2.155 -10.277 1.00 89.25 92 TYR A O 1
ATOM 694 N N . THR A 1 93 ? 12.587 -2.832 -10.414 1.00 85.25 93 THR A N 1
ATOM 695 C CA . THR A 1 93 ? 12.669 -3.343 -11.790 1.00 85.25 93 THR A CA 1
ATOM 696 C C . THR A 1 93 ? 12.934 -2.238 -12.810 1.00 85.25 93 THR A C 1
ATOM 698 O O . THR A 1 93 ? 13.609 -2.474 -13.804 1.00 85.25 93 THR A O 1
ATOM 701 N N . GLU A 1 94 ? 12.424 -1.030 -12.569 1.00 85.00 94 GLU A N 1
ATOM 702 C CA . GLU A 1 94 ? 12.689 0.125 -13.432 1.00 85.00 94 GLU A CA 1
ATOM 703 C C . GLU A 1 94 ? 14.120 0.665 -13.283 1.00 85.00 94 GLU A C 1
ATOM 705 O O . GLU A 1 94 ? 14.626 1.290 -14.209 1.00 85.00 94 GLU A O 1
ATOM 710 N N . GLN A 1 95 ? 14.763 0.447 -12.130 1.00 86.00 95 GLN A N 1
ATOM 711 C CA . GLN A 1 95 ? 16.059 1.053 -11.790 1.00 86.00 95 GLN A CA 1
ATOM 712 C C . GLN A 1 95 ? 17.242 0.076 -11.829 1.00 86.00 95 GLN A C 1
ATOM 714 O O . GLN A 1 95 ? 18.391 0.510 -11.827 1.00 86.00 95 GLN A O 1
ATOM 719 N N . SER A 1 96 ? 16.990 -1.234 -11.818 1.00 84.12 96 SER A N 1
ATOM 720 C CA . SER A 1 96 ? 18.025 -2.266 -11.720 1.00 84.12 96 SER A CA 1
ATOM 721 C C . SER A 1 96 ? 18.120 -3.100 -12.993 1.00 84.12 96 SER A C 1
ATOM 723 O O . SER A 1 96 ? 17.124 -3.625 -13.486 1.00 84.12 96 SER A O 1
ATOM 725 N N . GLU A 1 97 ? 19.344 -3.307 -13.478 1.00 81.81 97 GLU A N 1
ATOM 726 C CA . GLU A 1 97 ? 19.637 -4.257 -14.559 1.00 81.81 97 GLU A CA 1
ATOM 727 C C . GLU A 1 97 ? 19.799 -5.700 -14.050 1.00 81.81 97 GLU A C 1
ATOM 729 O O . GLU A 1 97 ? 19.868 -6.641 -14.844 1.00 81.81 97 GLU A O 1
ATOM 734 N N . VAL A 1 98 ? 19.843 -5.901 -12.726 1.00 82.25 98 VAL A N 1
ATOM 735 C CA . VAL A 1 98 ? 20.030 -7.222 -12.119 1.00 82.25 98 VAL A CA 1
ATOM 736 C C . VAL A 1 98 ? 18.778 -8.065 -12.326 1.00 82.25 98 VAL A C 1
ATOM 738 O O . VAL A 1 98 ? 17.717 -7.791 -11.761 1.00 82.25 98 VAL A O 1
ATOM 741 N N . ARG A 1 99 ? 18.924 -9.146 -13.093 1.00 80.25 99 ARG A N 1
ATO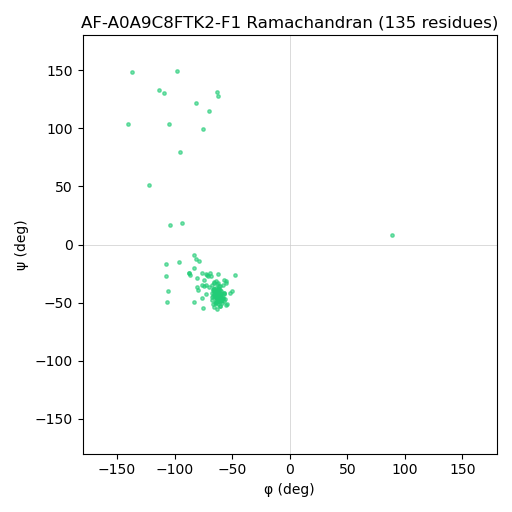M 742 C CA . ARG A 1 99 ? 17.871 -10.141 -13.315 1.00 80.25 99 ARG A CA 1
ATOM 743 C C . ARG A 1 99 ? 18.221 -11.438 -12.599 1.00 80.25 99 ARG A C 1
ATOM 745 O O . ARG A 1 99 ? 19.329 -11.950 -12.727 1.00 80.25 99 ARG A O 1
ATOM 752 N N . SER A 1 100 ? 17.271 -11.966 -11.835 1.00 88.44 100 SER A N 1
ATOM 753 C CA . SER A 1 100 ? 17.347 -13.307 -11.252 1.00 88.44 100 SER A CA 1
ATOM 754 C C . SER A 1 100 ? 15.999 -14.000 -11.406 1.00 88.44 100 SER A C 1
ATOM 756 O O . SER A 1 100 ? 14.956 -13.348 -11.351 1.00 88.44 100 SER A O 1
ATOM 758 N N . SER A 1 101 ? 16.011 -15.324 -11.557 1.00 89.44 101 SER A N 1
ATOM 759 C CA . SER A 1 101 ? 14.791 -16.125 -11.737 1.00 89.44 101 SER A CA 1
ATOM 760 C C . SER A 1 101 ? 13.797 -15.967 -10.581 1.00 89.44 101 SER A C 1
ATOM 762 O O . SER A 1 101 ? 12.586 -15.939 -10.789 1.00 89.44 101 SER A O 1
ATOM 764 N N . TRP A 1 102 ? 14.305 -15.807 -9.355 1.00 88.81 102 TRP A N 1
ATOM 765 C CA . TRP A 1 102 ? 13.493 -15.508 -8.176 1.00 88.81 102 TRP A CA 1
ATOM 766 C C . TRP A 1 102 ? 12.792 -14.147 -8.281 1.00 88.81 102 TRP A C 1
ATOM 768 O O . TRP A 1 102 ? 11.585 -14.050 -8.046 1.00 88.81 102 TRP A O 1
ATOM 778 N N . LEU A 1 103 ? 13.531 -13.100 -8.664 1.00 88.75 103 LEU A N 1
ATOM 779 C CA . LEU A 1 103 ? 12.988 -11.749 -8.811 1.00 88.75 103 LEU A CA 1
ATOM 780 C C . LEU A 1 103 ? 11.915 -11.696 -9.907 1.00 88.75 103 LEU A C 1
ATOM 782 O O . LEU A 1 103 ? 10.859 -11.106 -9.694 1.00 88.75 103 LEU A O 1
ATOM 786 N N . GLU A 1 104 ? 12.148 -12.362 -11.038 1.00 89.81 104 GLU A N 1
ATOM 787 C CA . GLU A 1 104 ? 11.170 -12.478 -12.128 1.00 89.81 104 GLU A CA 1
ATOM 788 C C . GLU A 1 104 ? 9.879 -13.177 -11.665 1.00 89.81 104 GLU A C 1
ATOM 790 O O . GLU A 1 104 ? 8.774 -12.749 -12.010 1.00 89.81 104 GLU A O 1
ATOM 795 N N . GLY A 1 105 ? 9.998 -14.212 -10.824 1.00 91.50 105 GLY A N 1
ATOM 796 C CA . GLY A 1 105 ? 8.855 -14.880 -10.201 1.00 91.50 105 GLY A CA 1
ATOM 797 C C . GLY A 1 105 ? 8.024 -13.937 -9.326 1.00 91.50 105 GLY A C 1
ATOM 798 O O . GLY A 1 105 ? 6.803 -13.853 -9.491 1.00 91.50 105 GLY A O 1
ATOM 799 N N . LEU A 1 106 ? 8.678 -13.178 -8.440 1.00 91.94 106 LEU A N 1
ATOM 800 C CA . LEU A 1 106 ? 8.006 -12.182 -7.597 1.00 91.94 106 LEU A CA 1
ATOM 801 C C . LEU A 1 106 ? 7.360 -11.067 -8.427 1.00 91.94 106 LEU A C 1
ATOM 803 O O . LEU A 1 106 ? 6.212 -10.705 -8.171 1.00 91.94 106 LEU A O 1
ATOM 807 N N . GLN A 1 107 ? 8.048 -10.555 -9.449 1.00 91.06 107 GLN A N 1
ATOM 808 C CA . GLN A 1 107 ? 7.497 -9.547 -10.358 1.00 91.06 107 GLN A CA 1
ATOM 809 C C . GLN A 1 107 ? 6.233 -10.058 -11.053 1.00 91.06 107 GLN A C 1
ATOM 811 O O . GLN A 1 107 ? 5.216 -9.364 -11.073 1.00 91.06 107 GLN A O 1
ATOM 816 N N . LYS A 1 108 ? 6.251 -11.288 -11.574 1.00 92.38 108 LYS A N 1
ATOM 817 C CA . LYS A 1 108 ? 5.087 -11.872 -12.249 1.00 92.38 108 LYS A CA 1
ATOM 818 C C . LYS A 1 108 ? 3.866 -11.955 -11.330 1.00 92.38 108 LYS A C 1
ATOM 820 O O . LYS A 1 108 ? 2.756 -11.675 -11.776 1.00 92.38 108 LYS A O 1
ATOM 825 N N . VAL A 1 109 ? 4.064 -12.315 -10.062 1.00 92.25 109 VAL A N 1
ATOM 826 C CA . VAL A 1 109 ? 2.973 -12.435 -9.083 1.00 92.25 109 VAL A CA 1
ATOM 827 C C . VAL A 1 109 ? 2.493 -11.063 -8.608 1.00 92.25 109 VAL A C 1
ATOM 829 O O . VAL 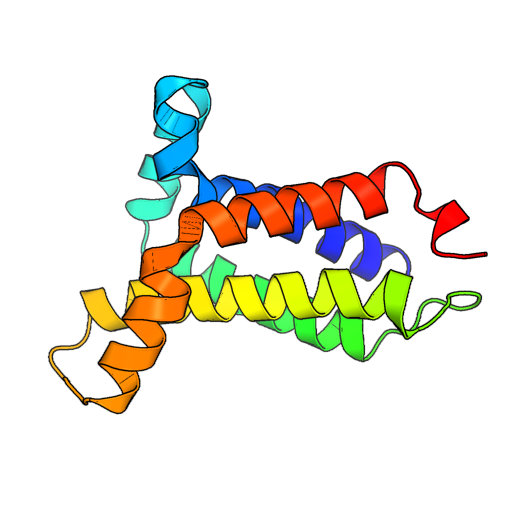A 1 109 ? 1.307 -10.763 -8.712 1.00 92.25 109 VAL A O 1
ATOM 832 N N . PHE A 1 110 ? 3.395 -10.217 -8.110 1.00 93.38 110 PHE A N 1
ATOM 833 C CA . PHE A 1 110 ? 3.031 -8.955 -7.458 1.00 93.38 110 PHE A CA 1
ATOM 834 C C . PHE A 1 110 ? 2.789 -7.824 -8.458 1.00 93.38 110 PHE A C 1
ATOM 836 O O . PHE A 1 110 ? 1.770 -7.140 -8.394 1.00 93.38 110 PHE A O 1
ATOM 843 N N . VAL A 1 111 ? 3.711 -7.622 -9.399 1.00 92.12 111 VAL A N 1
ATOM 844 C CA . VAL A 1 111 ? 3.617 -6.534 -10.383 1.00 92.12 111 VAL A CA 1
ATOM 845 C C . VAL A 1 111 ? 2.660 -6.912 -11.512 1.00 92.12 111 VAL A C 1
ATOM 847 O O . VAL A 1 111 ? 1.859 -6.078 -11.933 1.00 92.12 111 VAL A O 1
ATOM 850 N N . GLY A 1 112 ? 2.676 -8.173 -11.955 1.00 92.25 112 GLY A N 1
ATOM 851 C CA . GLY A 1 112 ? 1.772 -8.671 -12.997 1.00 92.25 112 GLY A CA 1
ATOM 852 C C . GLY A 1 112 ? 0.293 -8.585 -12.609 1.00 92.25 112 GLY A C 1
ATOM 853 O O . GLY A 1 112 ? -0.533 -8.239 -13.447 1.00 92.25 112 GLY A O 1
ATOM 854 N N . GLN A 1 113 ? -0.030 -8.805 -11.329 1.00 93.94 113 GLN A N 1
ATOM 855 C CA . GLN A 1 113 ? -1.401 -8.737 -10.804 1.00 93.94 113 GLN A CA 1
ATOM 856 C C . GLN A 1 113 ? -1.686 -7.456 -10.006 1.00 93.94 113 GLN A C 1
ATOM 858 O O . GLN A 1 113 ? -2.677 -7.395 -9.271 1.00 93.94 113 GLN A O 1
ATOM 863 N N . LYS A 1 114 ? -0.856 -6.410 -10.143 1.00 93.12 114 LYS A N 1
ATOM 864 C CA . LYS A 1 114 ? -0.926 -5.212 -9.287 1.00 93.12 114 LYS A CA 1
ATOM 865 C C . LYS A 1 114 ? -2.290 -4.539 -9.263 1.00 93.12 114 LYS A C 1
ATOM 867 O O . LYS A 1 114 ? -2.699 -4.030 -8.225 1.00 93.12 114 LYS A O 1
ATOM 872 N N . SER A 1 115 ? -3.024 -4.573 -10.373 1.00 92.69 115 SER A N 1
ATOM 873 C CA . SER A 1 115 ? -4.338 -3.941 -10.424 1.00 92.69 115 SER A CA 1
ATOM 874 C C . SER A 1 115 ? -5.429 -4.733 -9.707 1.00 92.69 115 SER A C 1
ATOM 876 O O . SER A 1 115 ? -6.274 -4.130 -9.048 1.00 92.69 115 SER A O 1
ATOM 878 N N . LEU A 1 116 ? -5.365 -6.067 -9.750 1.00 95.00 116 LEU A N 1
ATOM 879 C CA . LEU A 1 116 ? -6.243 -6.922 -8.952 1.00 95.00 116 LEU A CA 1
ATOM 880 C C . LEU A 1 1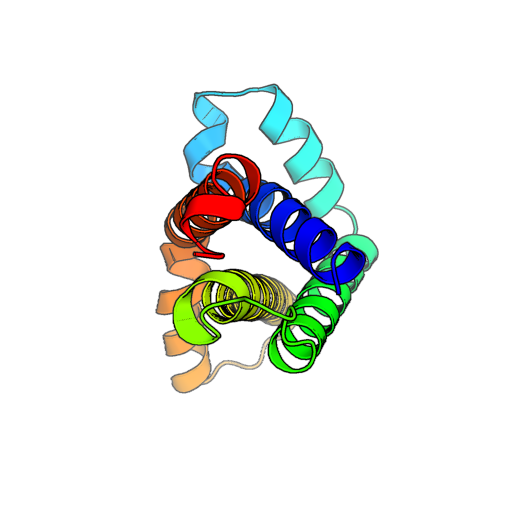16 ? -5.930 -6.773 -7.460 1.00 95.00 116 LEU A C 1
ATOM 882 O O . LEU A 1 116 ? -6.845 -6.605 -6.656 1.00 95.00 116 LEU A O 1
ATOM 886 N N . ILE A 1 117 ? -4.641 -6.772 -7.103 1.00 96.62 117 ILE A N 1
ATOM 887 C CA . ILE A 1 117 ? -4.189 -6.508 -5.731 1.00 96.62 117 ILE A CA 1
ATOM 888 C C . ILE A 1 117 ? -4.724 -5.150 -5.268 1.00 96.62 117 ILE A C 1
ATOM 890 O O . ILE A 1 117 ? -5.323 -5.068 -4.202 1.00 96.62 117 ILE A O 1
ATOM 894 N N . GLY A 1 118 ? -4.608 -4.105 -6.091 1.00 95.50 118 GLY A N 1
ATOM 895 C CA . GLY A 1 118 ? -5.141 -2.782 -5.774 1.00 95.50 118 GLY A CA 1
ATOM 896 C C . GLY A 1 118 ? -6.637 -2.768 -5.486 1.00 95.50 118 GLY A C 1
ATOM 897 O O . GLY A 1 118 ? -7.063 -2.138 -4.520 1.00 95.50 118 GLY A O 1
ATOM 898 N N . LEU A 1 119 ? -7.433 -3.507 -6.263 1.00 95.12 119 LEU A N 1
ATOM 899 C CA . LEU A 1 119 ? -8.867 -3.648 -6.007 1.00 95.12 119 LEU A CA 1
ATOM 900 C C . LEU A 1 119 ? -9.140 -4.318 -4.653 1.00 95.12 119 LEU A C 1
ATOM 902 O O . LEU A 1 119 ? -9.996 -3.850 -3.905 1.00 95.12 119 LEU A O 1
ATOM 906 N N . ILE A 1 120 ? -8.387 -5.368 -4.315 1.00 96.38 120 ILE A N 1
ATOM 907 C CA . ILE A 1 120 ? -8.487 -6.041 -3.012 1.00 96.38 120 ILE A CA 1
ATOM 908 C C . ILE A 1 120 ? -8.162 -5.061 -1.878 1.00 96.38 120 ILE A C 1
ATOM 910 O O . ILE A 1 120 ? -8.907 -5.006 -0.902 1.00 96.38 120 ILE A O 1
ATOM 914 N N . LEU A 1 121 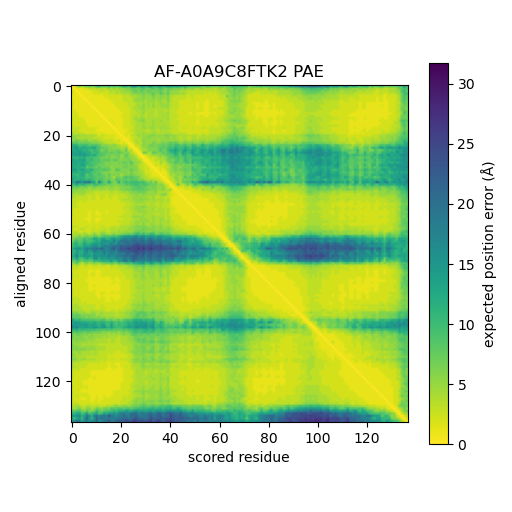? -7.113 -4.244 -2.012 1.00 96.81 121 LEU A N 1
ATOM 915 C CA . LEU A 1 121 ? -6.753 -3.238 -1.003 1.00 96.81 121 LEU A CA 1
ATOM 916 C C . LEU A 1 121 ? -7.846 -2.179 -0.819 1.00 96.81 121 LEU A C 1
ATOM 918 O O . LEU A 1 121 ? -8.171 -1.826 0.315 1.00 96.81 121 LEU A O 1
ATOM 922 N N . ILE A 1 122 ? -8.457 -1.715 -1.914 1.00 95.75 122 ILE A N 1
ATOM 923 C CA . ILE A 1 122 ? -9.604 -0.798 -1.856 1.00 95.75 122 ILE A CA 1
ATOM 924 C C . ILE A 1 122 ? -10.750 -1.444 -1.079 1.00 95.75 122 ILE A C 1
ATOM 926 O O . ILE A 1 122 ? -11.303 -0.812 -0.182 1.00 95.75 122 ILE A O 1
ATOM 930 N N . VAL A 1 123 ? -11.089 -2.699 -1.384 1.00 95.25 123 VAL A N 1
ATOM 931 C CA . VAL A 1 123 ? -12.158 -3.429 -0.689 1.00 95.25 123 VAL A CA 1
ATOM 932 C C . VAL A 1 123 ? -11.835 -3.594 0.797 1.00 95.25 123 VAL A C 1
ATOM 934 O O . VAL A 1 123 ? -12.689 -3.288 1.626 1.00 95.25 123 VAL A O 1
ATOM 937 N N . ILE A 1 124 ? -10.609 -3.998 1.149 1.00 94.06 124 ILE A N 1
ATOM 938 C CA . ILE A 1 124 ? -10.159 -4.100 2.546 1.00 94.06 124 ILE A CA 1
ATOM 939 C C . ILE A 1 124 ? -10.344 -2.755 3.249 1.00 94.06 124 ILE A C 1
ATOM 941 O O . ILE A 1 124 ? -10.987 -2.699 4.296 1.00 94.06 124 ILE A O 1
ATOM 945 N N . GLY A 1 125 ? -9.839 -1.668 2.665 1.00 94.62 125 GLY A N 1
ATOM 946 C CA . GLY A 1 125 ? -9.963 -0.335 3.243 1.00 94.62 125 GLY A CA 1
ATOM 947 C C . GLY A 1 125 ? -11.419 0.113 3.401 1.00 94.62 125 GLY A C 1
ATOM 948 O O . GLY A 1 125 ? -11.801 0.580 4.470 1.00 94.62 125 GLY A O 1
ATOM 949 N N . LEU A 1 126 ? -12.263 -0.082 2.385 1.00 94.88 126 LEU A N 1
ATOM 950 C CA . LEU A 1 126 ? -13.681 0.288 2.443 1.00 94.88 126 LEU A CA 1
ATOM 951 C C . LEU A 1 126 ? -14.451 -0.509 3.500 1.00 94.88 126 LEU A C 1
ATOM 953 O O . LEU A 1 126 ? -15.233 0.082 4.242 1.00 94.88 126 LEU A O 1
ATOM 957 N N . LEU A 1 127 ? -14.218 -1.819 3.609 1.00 92.12 127 LEU A N 1
ATOM 958 C CA . LEU A 1 127 ? -14.862 -2.647 4.633 1.00 92.12 127 LEU A CA 1
ATOM 959 C C . LEU A 1 127 ? -14.492 -2.174 6.043 1.00 92.12 127 LEU A C 1
ATOM 961 O O . LEU A 1 127 ? -15.374 -2.001 6.881 1.00 92.12 127 LEU A O 1
ATOM 965 N N . HIS A 1 128 ? -13.214 -1.883 6.279 1.00 89.44 128 HIS A N 1
ATOM 966 C CA . HIS A 1 128 ? -12.719 -1.399 7.571 1.00 89.44 128 HIS A CA 1
ATOM 967 C C . HIS A 1 128 ? -13.155 0.039 7.886 1.00 89.44 128 HIS A C 1
ATOM 969 O O . HIS A 1 128 ? -13.278 0.411 9.057 1.00 89.44 128 HIS A O 1
ATOM 975 N N . PHE A 1 129 ? -13.410 0.852 6.859 1.00 92.12 129 PHE A N 1
ATOM 976 C CA . PHE A 1 129 ? -13.953 2.198 7.012 1.00 92.12 129 PHE A CA 1
ATOM 977 C C . PHE A 1 129 ? -15.454 2.198 7.332 1.00 92.12 129 PHE A C 1
ATOM 979 O O . PHE A 1 129 ? -15.889 2.926 8.221 1.00 92.12 129 PHE A O 1
ATOM 986 N N . LEU A 1 130 ? -16.244 1.399 6.606 1.00 89.88 130 LEU A N 1
ATOM 987 C CA . LEU A 1 130 ? -17.708 1.369 6.719 1.00 89.88 130 LEU A CA 1
ATOM 988 C C . LEU A 1 130 ? -18.189 0.540 7.908 1.00 89.88 130 LEU A C 1
ATOM 990 O O . LEU A 1 130 ? -19.163 0.908 8.565 1.00 89.88 130 LEU A O 1
ATOM 994 N N . PHE A 1 131 ? -17.498 -0.561 8.200 1.00 85.44 131 PHE A N 1
ATOM 995 C CA . PHE A 1 131 ? -17.877 -1.503 9.247 1.00 85.44 131 PHE A CA 1
ATOM 996 C C . PHE A 1 131 ? -16.780 -1.689 10.298 1.00 85.44 131 PHE A C 1
ATOM 998 O O . PHE A 1 131 ? -16.472 -2.831 10.636 1.00 85.44 131 PHE A O 1
ATOM 1005 N N . PRO A 1 132 ? -16.223 -0.607 10.882 1.00 77.00 132 PRO A N 1
ATOM 1006 C CA . PRO A 1 132 ? -15.206 -0.741 11.915 1.00 77.00 132 PRO A CA 1
ATOM 1007 C C . PRO A 1 132 ? -15.741 -1.640 13.037 1.00 77.00 132 PRO A C 1
ATOM 1009 O O . PRO A 1 132 ? -15.157 -2.662 13.357 1.00 77.00 132 PRO A O 1
ATOM 1012 N N . LYS A 1 133 ? -16.937 -1.345 13.560 1.00 68.19 133 LYS A N 1
ATOM 1013 C CA . LYS A 1 133 ? -17.506 -2.052 14.719 1.00 68.19 133 LYS A CA 1
ATOM 1014 C C . LYS A 1 133 ? -17.929 -3.502 14.471 1.00 68.19 133 LYS A C 1
ATOM 1016 O O . LYS A 1 133 ? -17.989 -4.245 15.431 1.00 68.19 133 LYS A O 1
ATOM 1021 N N . VAL A 1 134 ? -18.242 -3.902 13.236 1.00 63.28 134 VAL A N 1
ATOM 1022 C CA . VAL A 1 134 ? -18.600 -5.307 12.931 1.00 63.28 134 VAL A CA 1
ATOM 1023 C C . VAL A 1 134 ? -17.350 -6.190 12.910 1.00 63.28 134 VAL A C 1
ATOM 1025 O O . VAL A 1 134 ? -17.441 -7.387 13.148 1.00 63.28 134 VAL A O 1
ATOM 1028 N N . LEU A 1 135 ? -16.187 -5.586 12.656 1.00 53.00 135 LEU A N 1
ATOM 1029 C CA . LEU A 1 135 ? -14.880 -6.236 12.735 1.00 53.00 135 LEU A CA 1
ATOM 1030 C C . LEU A 1 135 ? -14.291 -6.164 14.160 1.00 53.00 135 LEU A C 1
ATOM 1032 O O . LEU A 1 135 ? -13.517 -7.038 14.524 1.00 53.00 135 LEU A O 1
ATOM 1036 N N . PHE A 1 136 ? -14.708 -5.168 14.957 1.00 52.78 136 PHE A N 1
ATOM 1037 C CA . PHE A 1 136 ? -14.334 -4.950 16.366 1.00 52.78 136 PHE A CA 1
ATOM 1038 C C . PHE A 1 136 ? -15.311 -5.569 17.401 1.00 52.78 136 PHE A C 1
ATOM 1040 O O . PHE A 1 136 ? -15.351 -5.089 18.536 1.00 52.78 136 PHE A O 1
ATOM 1047 N N . LEU A 1 137 ? -16.161 -6.535 17.025 1.00 48.66 137 LEU A N 1
ATOM 1048 C CA . LEU A 1 137 ? -17.133 -7.189 17.926 1.00 48.66 137 LEU A CA 1
ATOM 1049 C C . LEU A 1 137 ? -16.668 -8.581 18.360 1.00 48.66 137 LEU A C 1
ATOM 1051 O O . LEU A 1 137 ? -16.233 -9.354 17.479 1.00 48.66 137 LEU A O 1
#

Radius of gyration: 15.35 Å; Cα contacts (8 Å, |Δi|>4): 167; chains: 1; bounding box: 39×29×41 Å

Mean predicted aligned error: 5.89 Å

pLDDT: mean 85.26, std 11.6, range [48.66, 97.38]

Sequence (137 aa):
MIQFYLLAVVMNILGGLFIAAPMLKDKVSALQGIQEALRLNISTRIILIILSLAVGVFKLLSVTQGDVAVVGDLLPALGLLTLAAVLFLDYYTEQSEVRSSWLEGLQKVFVGQKSLIGLILIVIGLLHFLFPKVLFL

Solvent-accessible surface area (backbone atoms only — not comparable to full-atom values): 7001 Å² total; per-residue (Å²): 70,72,67,55,50,52,50,32,29,53,47,19,30,54,53,8,49,58,44,16,31,89,76,41,44,89,81,35,68,74,53,46,61,55,42,50,59,48,67,74,34,67,66,57,46,52,51,52,27,52,49,27,37,51,46,14,54,50,25,63,73,42,70,47,90,74,45,44,66,73,61,57,36,38,50,46,14,52,40,19,40,49,50,18,50,30,50,46,51,52,51,46,60,76,76,46,88,82,81,48,76,67,57,53,52,52,38,54,59,40,50,67,39,27,35,62,51,10,50,52,23,28,52,54,15,49,48,53,65,77,39,45,66,76,40,40,101

Secondary structure (DSSP, 8-state):
-HHHHHHHHHHHHHHHHHHHHHHHTTT-HHHHHHHHHHHH-HHHHHHHHHHHHHHHHHHHH-PPTTS-IIIIIHHHHHHHHHHHHHHHHHHHHHH-----HHHHHHIIIIITTHHHHHHHHHHHHHHHHH-HHHH--

Foldseek 3Di:
DVVLLLVLLVLLQVLLLLLLCVVCCVPDVVSVVVNVVCVVDPVSLVVSLVSLLVSLVVLLVDDDPLFPSCQSRNLSSVLSPLSSLLSVLVSCVVVDPDDDPVSVVSCCVRPVCSSVSSVSSSVSSVCCVVCVVVRSD